Protein AF-H1KGF8-F1 (afdb_monomer_lite)

pLDDT: mean 74.94, std 18.42, range [31.16, 95.81]

Secondary structure (DSSP, 8-state):
----------------------B-PPPTTS-PPP-EEEEEESTTSTTEEEEEE--HHHHHHHHHIIIIITTTSSS--HHHHHHHHHHHHHHHHHH--EEEEEETTTTEEE-TTT-TT--EESSBP--GGGTHHHHHHHHHHH-TT--S--B---

Organism: NCBI:txid882800

Foldseek 3Di:
DDDDDDDDDDDDPDPDPPDPFDWQDADPVLDDFIWTWPDWPDAQAQWTKTKTARDLVSQLVSLQCVVDVVVVHHGDDPVSSVVSSVVVNVVRVVVDIWMKTHGLVQAWIDTVVLPVPDGDHPLFESDSPRCSVVRLSVCCVRYVPRPDHNHDDD

Structure (mmCIF, N/CA/C/O backbone):
data_AF-H1KGF8-F1
#
_entry.id   AF-H1KGF8-F1
#
loop_
_atom_site.group_PDB
_atom_site.id
_atom_site.type_symbol
_atom_site.label_atom_id
_atom_site.label_alt_id
_atom_site.label_comp_id
_atom_site.label_asym_id
_atom_site.label_entity_id
_atom_site.label_seq_id
_atom_site.pdbx_PDB_ins_code
_atom_site.Cartn_x
_atom_site.Cartn_y
_atom_site.Cartn_z
_atom_site.occupancy
_atom_site.B_iso_or_equiv
_atom_site.auth_seq_id
_atom_site.auth_comp_id
_atom_site.auth_asym_id
_atom_site.auth_atom_id
_atom_site.pdbx_PDB_model_num
ATOM 1 N N . MET A 1 1 ? 33.433 -57.223 13.298 1.00 38.28 1 MET A N 1
ATOM 2 C CA . MET A 1 1 ? 33.038 -56.459 14.503 1.00 38.28 1 MET A CA 1
ATOM 3 C C . MET A 1 1 ? 33.733 -55.104 14.494 1.00 38.28 1 MET A C 1
ATOM 5 O O . MET A 1 1 ? 34.938 -55.064 14.691 1.00 38.28 1 MET A O 1
ATOM 9 N N .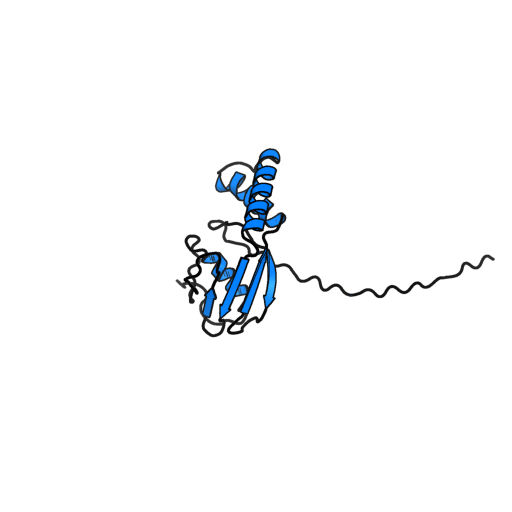 ARG A 1 2 ? 32.998 -54.015 14.241 1.00 35.81 2 ARG A N 1
ATOM 10 C CA . ARG A 1 2 ? 33.384 -52.636 14.589 1.00 35.81 2 ARG A CA 1
ATOM 11 C C . ARG A 1 2 ? 32.098 -51.873 14.914 1.00 35.81 2 ARG A C 1
ATOM 13 O O . ARG A 1 2 ? 31.256 -51.690 14.046 1.00 35.81 2 ARG A O 1
ATOM 20 N N . ILE A 1 3 ? 31.938 -51.539 16.190 1.00 43.06 3 ILE A N 1
ATOM 21 C CA . ILE A 1 3 ? 30.829 -50.767 16.754 1.00 43.06 3 ILE A CA 1
ATOM 22 C C . ILE A 1 3 ? 31.145 -49.293 16.493 1.00 43.06 3 ILE A C 1
ATOM 24 O O . ILE A 1 3 ? 32.197 -48.821 16.920 1.00 43.06 3 ILE A O 1
ATOM 28 N N . VAL A 1 4 ? 30.264 -48.568 15.802 1.00 43.62 4 VAL A N 1
ATOM 29 C CA . VAL A 1 4 ? 30.375 -47.110 15.643 1.00 43.62 4 VAL A CA 1
ATOM 30 C C . VAL A 1 4 ? 29.221 -46.457 16.397 1.00 43.62 4 VAL A C 1
ATOM 32 O O . VAL A 1 4 ? 28.055 -46.778 16.187 1.00 43.62 4 VAL A O 1
ATOM 35 N N . ARG A 1 5 ? 29.599 -45.593 17.344 1.00 42.75 5 ARG A N 1
ATOM 36 C CA . ARG A 1 5 ? 28.748 -44.868 18.292 1.00 42.75 5 ARG A CA 1
ATOM 37 C C . ARG A 1 5 ? 27.798 -43.910 17.568 1.00 42.75 5 ARG A C 1
ATOM 39 O O . ARG A 1 5 ? 28.245 -43.062 16.803 1.00 42.75 5 ARG A O 1
ATOM 46 N N . ILE A 1 6 ? 26.509 -44.011 17.882 1.00 45.78 6 ILE A N 1
ATOM 47 C CA . ILE A 1 6 ? 25.481 -43.032 17.517 1.00 45.78 6 ILE A CA 1
ATOM 48 C C . ILE A 1 6 ? 25.585 -41.869 18.507 1.00 45.78 6 ILE A C 1
ATOM 50 O O . ILE A 1 6 ? 25.383 -42.054 19.706 1.00 45.78 6 ILE A O 1
ATOM 54 N N . VAL A 1 7 ? 25.919 -40.680 18.012 1.00 49.47 7 VAL A N 1
ATOM 55 C CA . VAL A 1 7 ? 25.828 -39.427 18.767 1.00 49.47 7 VAL A CA 1
ATOM 56 C C . VAL A 1 7 ? 24.489 -38.784 18.406 1.00 49.47 7 VAL A C 1
ATOM 58 O O . VAL A 1 7 ? 24.309 -38.312 17.286 1.00 49.47 7 VAL A O 1
ATOM 61 N N . LEU A 1 8 ? 23.539 -38.798 19.344 1.00 46.34 8 LEU A N 1
ATOM 62 C CA . LEU A 1 8 ? 22.315 -38.002 19.263 1.00 46.34 8 LEU A CA 1
ATOM 63 C C . LEU A 1 8 ? 22.664 -36.533 19.539 1.00 46.34 8 LEU A C 1
ATOM 65 O O . LEU A 1 8 ? 22.933 -36.172 20.683 1.00 46.34 8 LEU A O 1
ATOM 69 N N . LEU A 1 9 ? 22.632 -35.684 18.509 1.00 46.06 9 LEU A N 1
ATOM 70 C CA . LEU A 1 9 ? 22.496 -34.238 18.692 1.00 46.06 9 LEU A CA 1
ATOM 71 C C . LEU A 1 9 ? 21.029 -33.860 18.488 1.00 46.06 9 LEU A C 1
ATOM 73 O O . LEU A 1 9 ? 20.499 -33.944 17.382 1.00 46.06 9 LEU A O 1
ATOM 77 N N . GLY A 1 10 ? 20.383 -33.458 19.581 1.00 48.94 10 GLY A N 1
ATOM 78 C CA . GLY A 1 10 ? 19.079 -32.816 19.551 1.00 48.94 10 GLY A CA 1
ATOM 79 C C . GLY A 1 10 ? 19.175 -31.443 18.892 1.00 48.94 10 GLY A C 1
ATOM 80 O O . GLY A 1 10 ? 20.015 -30.626 19.263 1.00 48.94 10 GLY A O 1
ATOM 81 N N . ALA A 1 11 ? 18.289 -31.186 17.937 1.00 50.88 11 ALA A N 1
ATOM 82 C CA . ALA A 1 11 ? 18.025 -29.854 17.424 1.00 50.88 11 ALA A CA 1
ATOM 83 C C . ALA A 1 11 ? 16.549 -29.543 17.685 1.00 50.88 11 ALA A C 1
ATOM 85 O O . ALA A 1 11 ? 15.656 -30.124 17.073 1.00 50.88 11 ALA A O 1
ATOM 86 N N . LEU A 1 12 ? 16.315 -28.647 18.645 1.00 52.09 12 LEU A N 1
ATOM 87 C CA . LEU A 1 12 ? 15.041 -27.975 18.866 1.00 52.09 12 LEU A CA 1
ATOM 88 C C . LEU A 1 12 ? 14.695 -27.182 17.600 1.00 52.09 12 LEU A C 1
ATOM 90 O O . LEU A 1 12 ? 15.191 -26.077 17.388 1.00 52.09 12 LEU A O 1
ATOM 94 N N . THR A 1 13 ? 13.864 -27.755 16.735 1.00 46.78 13 THR A N 1
ATOM 95 C CA . THR A 1 13 ? 13.263 -27.049 15.602 1.00 46.78 13 THR A CA 1
ATOM 96 C C . THR A 1 13 ? 12.219 -26.072 16.123 1.00 46.78 13 THR A C 1
ATOM 98 O O . THR A 1 13 ? 11.074 -26.440 16.382 1.00 46.78 13 THR A O 1
ATOM 101 N N . GLY A 1 14 ? 12.633 -24.815 16.293 1.00 46.62 14 GLY A N 1
ATOM 102 C CA . GLY A 1 14 ? 11.722 -23.687 16.425 1.00 46.62 14 GLY A CA 1
ATOM 103 C C . GLY A 1 14 ? 10.879 -23.564 15.158 1.00 46.62 14 GLY A C 1
ATOM 104 O O . GLY A 1 14 ? 11.410 -23.406 14.059 1.00 46.62 14 GLY A O 1
ATOM 105 N N . ILE A 1 15 ? 9.562 -23.669 15.311 1.00 50.75 15 ILE A N 1
ATOM 106 C CA . ILE A 1 15 ? 8.593 -23.435 14.242 1.00 50.75 15 ILE A CA 1
ATOM 107 C C . ILE A 1 15 ? 8.578 -21.925 13.989 1.00 50.75 15 ILE A C 1
ATOM 109 O O . ILE A 1 15 ? 7.945 -21.167 14.721 1.00 50.75 15 ILE A O 1
ATOM 113 N N . ALA A 1 16 ? 9.321 -21.474 12.980 1.00 43.25 16 ALA A N 1
ATOM 114 C CA . ALA A 1 16 ? 9.195 -20.119 12.468 1.00 43.25 16 ALA A CA 1
ATOM 115 C C . ALA A 1 16 ? 7.835 -20.007 11.766 1.00 43.25 16 ALA A C 1
ATOM 117 O O . ALA A 1 16 ? 7.616 -20.605 10.712 1.00 43.25 16 ALA A O 1
ATOM 118 N N . VAL A 1 17 ? 6.900 -19.275 12.375 1.00 43.00 17 VAL A N 1
ATOM 119 C CA . VAL A 1 17 ? 5.630 -18.909 11.744 1.00 43.00 17 VAL A CA 1
ATOM 120 C C . VAL A 1 17 ? 5.959 -17.986 10.573 1.00 43.00 17 VAL A C 1
ATOM 122 O O . VAL A 1 17 ? 6.307 -16.823 10.761 1.00 43.00 17 VAL A O 1
ATOM 125 N N . ILE A 1 18 ? 5.889 -18.521 9.356 1.00 42.44 18 ILE A N 1
ATOM 126 C CA . ILE A 1 18 ? 5.985 -17.741 8.123 1.00 42.44 18 ILE A CA 1
ATOM 127 C C . ILE A 1 18 ? 4.674 -16.959 8.010 1.00 42.44 18 ILE A C 1
ATOM 129 O O . ILE A 1 18 ? 3.665 -17.479 7.533 1.00 42.44 18 ILE A O 1
ATOM 133 N N . GLY A 1 19 ? 4.668 -15.721 8.505 1.00 38.12 19 GLY A N 1
ATOM 134 C CA . GLY A 1 19 ? 3.582 -14.783 8.242 1.00 38.12 19 GLY A CA 1
ATOM 135 C C . GLY A 1 19 ? 3.444 -14.597 6.733 1.00 38.12 19 GLY A C 1
ATOM 136 O O . GLY A 1 19 ? 4.413 -14.264 6.051 1.00 38.12 19 GLY A O 1
ATOM 137 N N . SER A 1 20 ? 2.258 -14.867 6.191 1.00 42.72 20 SER A N 1
ATOM 138 C CA . SER A 1 20 ? 1.976 -14.671 4.772 1.00 42.72 20 SER A CA 1
ATOM 139 C C . SER A 1 20 ? 1.987 -13.174 4.474 1.00 42.72 20 SER A C 1
ATOM 141 O O . SER A 1 20 ? 1.014 -12.478 4.756 1.00 42.72 20 SER A O 1
ATOM 143 N N . ALA A 1 21 ? 3.091 -12.673 3.923 1.00 49.41 21 ALA A N 1
ATOM 144 C CA . ALA A 1 21 ? 3.151 -11.316 3.404 1.00 49.41 21 ALA A CA 1
ATOM 145 C C . ALA A 1 21 ? 2.117 -11.191 2.274 1.00 49.41 21 ALA A C 1
ATOM 147 O O . ALA A 1 21 ? 2.204 -11.879 1.255 1.00 49.41 21 ALA A O 1
ATOM 148 N N . ARG A 1 22 ? 1.092 -10.359 2.480 1.00 55.91 22 ARG A N 1
ATOM 149 C CA . ARG A 1 22 ? 0.075 -10.075 1.462 1.00 55.91 22 ARG A CA 1
ATOM 150 C C . ARG A 1 22 ? 0.537 -8.865 0.657 1.00 55.91 22 ARG A C 1
ATOM 152 O O . ARG A 1 22 ? 0.662 -7.768 1.199 1.00 55.91 22 ARG A O 1
ATOM 159 N N . SER A 1 23 ? 0.812 -9.082 -0.627 1.00 50.53 23 SER A N 1
ATOM 160 C CA . SER A 1 23 ? 0.977 -7.991 -1.590 1.00 50.53 23 SER A CA 1
ATOM 161 C C . SER A 1 23 ? -0.404 -7.419 -1.924 1.00 50.53 23 SER A C 1
ATOM 163 O O . SER A 1 23 ? -1.356 -8.173 -2.135 1.00 50.53 23 SER A O 1
ATOM 165 N N . LEU A 1 24 ? -0.532 -6.093 -1.924 1.00 57.31 24 LEU A N 1
ATOM 166 C CA . LEU A 1 24 ? -1.757 -5.402 -2.330 1.00 57.31 24 LEU A CA 1
ATOM 167 C C . LEU A 1 24 ? -1.794 -5.309 -3.860 1.00 57.31 24 LEU A C 1
ATOM 169 O O . LEU A 1 24 ? -1.105 -4.479 -4.447 1.00 57.31 24 LEU A O 1
ATOM 173 N N . GLU A 1 25 ? -2.577 -6.167 -4.514 1.00 51.34 25 GLU A N 1
ATOM 174 C CA . GLU A 1 25 ? -2.752 -6.139 -5.972 1.00 51.34 25 GLU A CA 1
ATOM 175 C C . GLU A 1 25 ? -3.820 -5.106 -6.395 1.00 51.34 25 GLU A C 1
ATOM 177 O O . GLU A 1 25 ? -4.948 -5.127 -5.895 1.00 51.34 25 GLU A O 1
ATOM 182 N N . TYR A 1 26 ? -3.475 -4.219 -7.340 1.00 48.53 26 TYR A N 1
ATOM 183 C CA . TYR A 1 26 ? -4.360 -3.176 -7.901 1.00 48.53 26 TYR A CA 1
ATOM 184 C C . TYR A 1 26 ? -4.960 -3.568 -9.256 1.00 48.53 26 TYR A C 1
ATOM 186 O O . TYR A 1 26 ? -4.374 -4.376 -9.990 1.00 48.53 26 TYR A O 1
ATOM 194 N N . ALA A 1 27 ? -6.090 -2.957 -9.637 1.00 42.34 27 ALA A N 1
ATOM 195 C CA . ALA A 1 27 ? -6.669 -3.164 -10.959 1.00 42.34 27 ALA A CA 1
ATOM 196 C C . ALA A 1 27 ? -5.717 -2.670 -12.059 1.00 42.34 27 ALA A C 1
ATOM 198 O O . ALA A 1 27 ? -4.937 -1.730 -11.890 1.00 42.34 27 ALA A O 1
ATOM 199 N N . ALA A 1 28 ? -5.774 -3.315 -13.227 1.00 39.94 28 ALA A N 1
ATOM 200 C CA . ALA A 1 28 ? -4.804 -3.112 -14.303 1.00 39.94 28 ALA A CA 1
ATOM 201 C C . ALA A 1 28 ? -4.724 -1.662 -14.826 1.00 39.94 28 ALA A C 1
ATOM 203 O O . ALA A 1 28 ? -3.691 -1.285 -15.375 1.00 39.94 28 ALA A O 1
ATOM 204 N N . THR A 1 29 ? -5.781 -0.863 -14.655 1.00 42.69 29 THR A N 1
ATOM 205 C CA . THR A 1 29 ? -5.863 0.552 -15.058 1.00 42.69 29 THR A CA 1
ATOM 206 C C . THR A 1 29 ? -5.345 1.523 -13.994 1.00 42.69 29 THR A C 1
ATOM 208 O O . THR A 1 29 ? -4.961 2.635 -14.339 1.00 42.69 29 THR A O 1
ATOM 211 N N . CYS A 1 30 ? -5.264 1.097 -12.729 1.00 56.50 30 CYS A N 1
ATOM 212 C CA . CYS A 1 30 ? -4.815 1.893 -11.584 1.00 56.50 30 CYS A CA 1
ATOM 213 C C . CYS A 1 30 ? -3.457 1.437 -11.037 1.00 56.50 30 CYS A C 1
ATOM 215 O O . CYS A 1 30 ? -3.172 1.632 -9.857 1.00 56.50 30 CYS A O 1
ATOM 217 N N . ARG A 1 31 ? -2.607 0.810 -11.864 1.00 59.25 31 ARG A N 1
ATOM 218 C CA . ARG A 1 31 ? -1.301 0.285 -11.430 1.00 59.25 31 ARG A CA 1
ATOM 219 C C . ARG A 1 31 ? -0.328 1.395 -11.011 1.00 59.25 31 ARG A C 1
ATOM 221 O O . ARG A 1 31 ? 0.564 1.789 -11.758 1.00 59.25 31 ARG A O 1
ATOM 228 N N . GLY A 1 32 ? -0.492 1.865 -9.781 1.00 62.59 32 GLY A N 1
ATOM 229 C CA . GLY A 1 32 ? 0.578 2.408 -8.963 1.00 62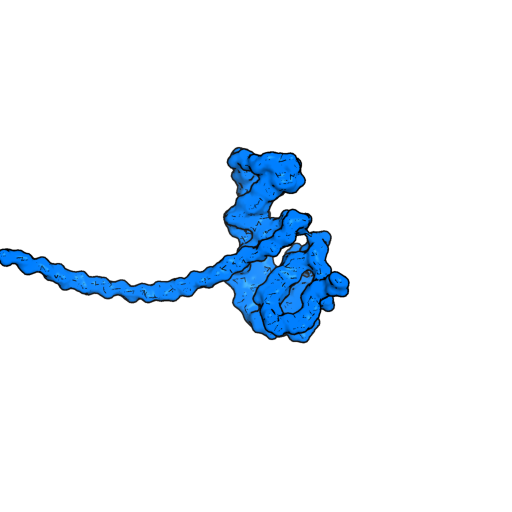.59 32 GLY A CA 1
ATOM 230 C C . GLY A 1 32 ? 1.468 1.281 -8.424 1.00 62.59 32 GLY A C 1
ATOM 231 O O . GLY A 1 32 ? 1.176 0.098 -8.630 1.00 62.59 32 GLY A O 1
ATOM 232 N N . PRO A 1 33 ? 2.576 1.623 -7.755 1.00 66.31 33 PRO A N 1
ATOM 233 C CA . PRO A 1 33 ? 3.428 0.620 -7.135 1.00 66.31 33 PRO A CA 1
ATOM 234 C C . PRO A 1 33 ? 2.687 -0.133 -6.028 1.00 66.31 33 PRO A C 1
ATOM 236 O O . PRO A 1 33 ? 2.045 0.484 -5.176 1.00 66.31 33 PRO A O 1
ATOM 239 N N . THR A 1 34 ? 2.794 -1.462 -6.038 1.00 73.88 34 THR A N 1
ATOM 240 C CA . THR A 1 34 ? 2.347 -2.324 -4.938 1.00 73.88 34 THR A CA 1
ATOM 241 C C . THR A 1 34 ? 3.232 -2.100 -3.719 1.00 73.88 34 THR A C 1
ATOM 243 O O . THR A 1 34 ? 4.409 -1.777 -3.852 1.00 73.88 34 THR A O 1
ATOM 246 N N . ALA A 1 35 ? 2.656 -2.226 -2.529 1.00 79.38 35 ALA A N 1
ATOM 247 C CA . ALA A 1 35 ? 3.406 -2.275 -1.283 1.00 79.38 35 ALA A CA 1
ATOM 248 C C . ALA A 1 35 ? 3.069 -3.588 -0.580 1.00 79.38 35 ALA A C 1
ATOM 250 O O . ALA A 1 35 ? 1.943 -4.092 -0.671 1.00 79.38 35 ALA A O 1
ATOM 251 N N . THR A 1 36 ? 4.054 -4.144 0.110 1.00 85.12 36 THR A N 1
ATOM 252 C CA . THR A 1 36 ? 3.920 -5.397 0.842 1.00 85.12 36 THR A CA 1
ATOM 253 C C . THR A 1 36 ? 3.562 -5.099 2.287 1.00 85.12 36 THR A C 1
ATOM 255 O O . THR A 1 36 ? 4.296 -4.388 2.967 1.00 85.12 36 THR A O 1
ATOM 258 N N . ILE A 1 37 ? 2.448 -5.648 2.772 1.00 88.19 37 ILE A N 1
ATOM 259 C CA . ILE A 1 37 ? 2.043 -5.472 4.168 1.00 88.19 37 ILE A CA 1
ATOM 260 C C . ILE A 1 37 ? 3.006 -6.244 5.075 1.00 88.19 37 ILE A C 1
ATOM 262 O O . ILE A 1 37 ? 3.160 -7.458 4.930 1.00 88.19 37 ILE A O 1
ATOM 266 N N . THR A 1 38 ? 3.635 -5.537 6.012 1.00 88.69 38 THR A N 1
ATOM 267 C CA . THR A 1 38 ? 4.606 -6.082 6.971 1.00 88.69 38 THR A CA 1
ATOM 268 C C . THR A 1 38 ? 4.027 -6.224 8.375 1.00 88.69 38 THR A C 1
ATOM 270 O O . THR A 1 38 ? 4.470 -7.089 9.127 1.00 88.69 38 THR A O 1
ATOM 273 N N . SER A 1 39 ? 3.015 -5.424 8.728 1.00 91.50 39 SER A N 1
ATOM 274 C CA . SER A 1 39 ? 2.308 -5.530 10.007 1.00 91.50 39 SER A CA 1
ATOM 275 C C . SER A 1 39 ? 0.828 -5.196 9.864 1.00 91.50 39 SER A C 1
ATOM 277 O O . SER A 1 39 ? 0.451 -4.313 9.089 1.00 91.50 39 SER A O 1
ATOM 279 N N . VAL A 1 40 ? 0.003 -5.896 10.643 1.00 93.50 40 VAL A N 1
ATOM 280 C CA . VAL A 1 40 ? -1.424 -5.630 10.816 1.00 93.50 40 VAL A CA 1
ATOM 281 C C . VAL A 1 40 ? -1.769 -5.752 12.296 1.00 93.50 40 VAL A C 1
ATOM 283 O O . VAL A 1 40 ? -1.433 -6.746 12.937 1.00 93.50 40 VAL A O 1
ATOM 286 N N . GLU A 1 41 ? -2.473 -4.761 12.828 1.00 94.50 41 GLU A N 1
ATOM 287 C CA . GLU A 1 41 ? -2.870 -4.682 14.232 1.00 94.50 41 GLU A CA 1
ATOM 288 C C . GLU A 1 41 ? -4.344 -4.285 14.351 1.00 94.50 41 GLU A C 1
ATOM 290 O O . GLU A 1 41 ? -4.863 -3.517 13.544 1.00 94.50 41 GLU A O 1
ATOM 295 N N . GLY A 1 42 ? -5.027 -4.786 15.384 1.00 94.62 42 GLY A N 1
ATOM 296 C CA . GLY A 1 42 ? -6.376 -4.328 15.726 1.00 94.62 42 GLY A CA 1
ATOM 297 C C . GLY A 1 42 ? -7.441 -4.592 14.656 1.00 94.62 42 GLY A C 1
ATOM 298 O O . GLY A 1 42 ? -8.333 -3.760 14.504 1.00 94.62 42 GLY A O 1
ATOM 299 N N . LEU A 1 43 ? -7.353 -5.714 13.930 1.00 95.44 43 LEU A N 1
ATOM 300 C CA . LEU A 1 43 ? -8.354 -6.148 12.942 1.00 95.44 43 LEU A CA 1
ATOM 301 C C . LEU A 1 43 ? -9.793 -6.001 13.459 1.00 95.44 43 LEU A C 1
ATOM 303 O O . LEU A 1 43 ? -10.065 -6.306 14.619 1.00 95.44 43 LEU A O 1
ATOM 307 N N . ASP A 1 44 ? -10.698 -5.535 12.596 1.00 94.88 44 ASP A N 1
ATOM 308 C CA . ASP A 1 44 ? -12.128 -5.326 12.890 1.00 94.88 44 ASP A CA 1
ATOM 309 C C . ASP A 1 44 ? -12.423 -4.380 14.074 1.00 94.88 44 ASP A C 1
ATOM 311 O O . ASP A 1 44 ? -13.545 -4.308 14.583 1.00 94.88 44 ASP A O 1
ATOM 315 N N . THR A 1 45 ? -11.438 -3.594 14.521 1.00 95.81 45 THR A N 1
ATOM 316 C CA . THR A 1 45 ? -11.631 -2.608 15.593 1.00 95.81 45 THR A CA 1
ATOM 317 C C . THR A 1 45 ? -11.841 -1.190 15.059 1.00 95.81 45 THR A C 1
ATOM 319 O O . THR A 1 45 ? -11.795 -0.908 13.863 1.00 95.81 45 THR A O 1
ATOM 322 N N . SER A 1 46 ? -12.072 -0.241 15.969 1.00 94.06 46 SER A N 1
ATOM 323 C CA . SER A 1 46 ? -12.151 1.182 15.626 1.00 94.06 46 SER A CA 1
ATOM 324 C C . SER A 1 46 ? -10.793 1.841 15.355 1.00 94.06 46 SER A C 1
ATOM 326 O O . SER A 1 46 ? -10.771 3.035 15.078 1.00 94.06 46 SER A O 1
ATOM 328 N N . ARG A 1 47 ? -9.685 1.104 15.511 1.00 93.69 47 ARG A N 1
ATOM 329 C CA . ARG A 1 47 ? -8.305 1.566 15.296 1.00 93.69 47 ARG A CA 1
ATOM 330 C C . ARG A 1 47 ? -7.460 0.445 14.681 1.00 93.69 47 ARG A C 1
ATOM 332 O O . ARG A 1 47 ? -6.387 0.121 15.188 1.00 93.69 47 ARG A O 1
ATOM 339 N N . ALA A 1 48 ? -7.993 -0.206 13.650 1.00 95.56 48 ALA A N 1
ATOM 340 C CA . ALA A 1 48 ? -7.256 -1.208 12.893 1.00 95.56 48 ALA A CA 1
ATOM 341 C C . ALA A 1 48 ? -6.124 -0.516 12.129 1.00 95.56 48 ALA A C 1
ATOM 343 O O . ALA A 1 48 ? -6.343 0.540 11.542 1.00 95.56 48 ALA A O 1
ATOM 344 N N . ARG A 1 49 ? -4.919 -1.081 12.128 1.00 94.12 49 ARG A N 1
ATOM 345 C CA . ARG A 1 49 ? -3.737 -0.451 11.535 1.00 94.12 49 ARG A CA 1
ATOM 346 C C . ARG A 1 49 ? -2.964 -1.425 10.665 1.00 94.12 49 ARG A C 1
ATOM 348 O O . ARG A 1 49 ? -2.770 -2.574 11.046 1.00 94.12 49 ARG A O 1
ATOM 355 N N . ALA A 1 50 ? -2.489 -0.947 9.519 1.00 92.19 50 ALA A N 1
ATOM 356 C CA . ALA A 1 50 ? -1.549 -1.661 8.665 1.00 92.19 50 ALA A CA 1
ATOM 357 C C . ALA A 1 50 ? -0.290 -0.825 8.450 1.00 92.19 50 ALA A C 1
ATOM 359 O O . ALA A 1 50 ? -0.338 0.406 8.359 1.00 92.19 50 ALA A O 1
ATOM 360 N N . VAL A 1 51 ? 0.832 -1.525 8.337 1.00 90.12 51 VAL A N 1
ATOM 361 C CA . VAL A 1 51 ? 2.107 -0.982 7.876 1.00 90.12 51 VAL A CA 1
ATOM 362 C C . VAL A 1 51 ? 2.526 -1.789 6.657 1.00 90.12 51 VAL A C 1
ATOM 364 O O . VAL A 1 51 ? 2.478 -3.021 6.679 1.00 90.12 51 VAL A O 1
ATOM 367 N N . ALA A 1 52 ? 2.906 -1.097 5.591 1.00 87.62 52 ALA A N 1
ATOM 368 C CA . ALA A 1 52 ? 3.380 -1.697 4.360 1.00 87.62 52 ALA A CA 1
ATOM 369 C C . ALA A 1 52 ? 4.6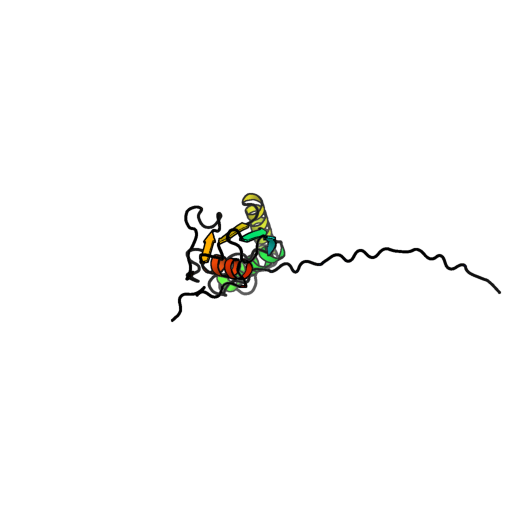96 -1.062 3.913 1.00 87.62 52 ALA A C 1
ATOM 371 O O . ALA A 1 52 ? 4.926 0.134 4.080 1.00 87.62 52 ALA A O 1
ATOM 372 N N . GLU A 1 53 ? 5.555 -1.869 3.309 1.00 87.00 53 GLU A N 1
ATOM 373 C CA . GLU A 1 53 ? 6.848 -1.448 2.788 1.00 87.00 53 GLU A CA 1
ATOM 374 C C . GLU A 1 53 ? 6.956 -1.768 1.303 1.00 87.00 53 GLU A C 1
ATOM 376 O O . GLU A 1 53 ? 6.428 -2.766 0.809 1.00 87.00 53 GLU A O 1
ATOM 381 N N . TYR A 1 54 ? 7.671 -0.914 0.583 1.00 87.00 54 TYR A N 1
ATOM 382 C CA . TYR A 1 54 ? 8.009 -1.166 -0.808 1.00 87.00 54 TYR A CA 1
ATOM 383 C C . TYR A 1 54 ? 9.208 -2.107 -0.883 1.00 87.00 54 TYR A C 1
ATOM 385 O O . TYR A 1 54 ? 10.314 -1.758 -0.467 1.00 87.00 54 TYR A O 1
ATOM 393 N N . THR A 1 55 ? 8.998 -3.294 -1.442 1.00 87.94 55 THR A N 1
ATOM 394 C CA . THR A 1 55 ? 10.041 -4.316 -1.556 1.00 87.94 55 THR A CA 1
ATOM 395 C C . THR A 1 55 ? 10.707 -4.307 -2.935 1.00 87.94 55 THR A C 1
ATOM 397 O O . THR A 1 55 ? 10.238 -3.681 -3.888 1.00 87.94 55 THR A O 1
ATOM 400 N N . LEU A 1 56 ? 11.822 -5.031 -3.080 1.00 90.50 56 LEU A N 1
ATOM 401 C CA . LEU A 1 56 ? 12.470 -5.219 -4.382 1.00 90.50 56 LEU A CA 1
ATOM 402 C C . LEU A 1 56 ? 11.522 -5.854 -5.431 1.00 90.50 56 LEU A C 1
ATOM 404 O O . LEU A 1 56 ? 11.474 -5.337 -6.549 1.00 90.50 56 LEU A O 1
ATOM 408 N N . PRO A 1 57 ? 10.748 -6.915 -5.118 1.00 87.88 57 PRO A N 1
ATOM 409 C CA . PRO A 1 57 ? 9.710 -7.423 -6.017 1.00 87.88 57 PRO A CA 1
ATOM 410 C C . PRO A 1 57 ? 8.692 -6.364 -6.460 1.00 87.88 57 PRO A C 1
ATOM 412 O O . PRO A 1 57 ? 8.387 -6.286 -7.653 1.00 87.88 57 PRO A O 1
ATOM 415 N N . ASP A 1 58 ? 8.223 -5.519 -5.537 1.00 84.31 58 ASP A N 1
ATOM 416 C CA . ASP A 1 58 ? 7.290 -4.429 -5.849 1.00 84.31 58 ASP A CA 1
ATOM 417 C C . ASP A 1 58 ? 7.905 -3.443 -6.858 1.00 84.31 58 ASP A C 1
ATOM 419 O O . ASP A 1 58 ? 7.293 -3.099 -7.874 1.00 84.31 58 ASP A O 1
ATOM 423 N N . ALA A 1 59 ? 9.163 -3.055 -6.627 1.00 88.75 59 ALA A N 1
ATOM 424 C CA . ALA A 1 59 ? 9.921 -2.164 -7.499 1.00 88.75 59 ALA A CA 1
ATOM 425 C C . ALA A 1 59 ? 10.112 -2.744 -8.910 1.00 88.75 59 ALA A C 1
ATOM 427 O O . ALA A 1 59 ? 9.919 -2.052 -9.911 1.00 88.75 59 ALA A O 1
ATOM 428 N N . ILE A 1 60 ? 10.472 -4.029 -9.001 1.00 89.25 60 ILE A N 1
ATOM 429 C CA . ILE A 1 60 ? 10.646 -4.740 -10.274 1.00 89.25 60 ILE A CA 1
ATOM 430 C C . ILE A 1 60 ? 9.319 -4.772 -11.037 1.00 89.25 60 ILE A C 1
ATOM 432 O O . ILE A 1 60 ? 9.282 -4.401 -12.212 1.00 89.25 60 ILE A O 1
ATOM 436 N N . SER A 1 61 ? 8.231 -5.164 -10.369 1.00 85.69 61 SER A N 1
ATOM 437 C CA . SER A 1 61 ? 6.892 -5.241 -10.962 1.00 85.69 61 SER A CA 1
ATOM 438 C C . SER A 1 61 ? 6.439 -3.884 -11.512 1.00 85.69 61 SER A C 1
ATOM 440 O O . SER A 1 61 ? 6.060 -3.774 -12.685 1.00 85.69 61 SER A O 1
ATOM 442 N N . TYR A 1 62 ? 6.577 -2.826 -10.706 1.00 85.31 62 TYR A N 1
ATOM 443 C CA . TYR A 1 62 ? 6.258 -1.455 -11.099 1.00 85.31 62 TYR A CA 1
ATOM 444 C C . TYR A 1 62 ? 7.080 -1.001 -12.314 1.00 85.31 62 TYR A C 1
ATOM 446 O O . TYR A 1 62 ? 6.522 -0.539 -13.311 1.00 85.31 62 TYR A O 1
ATOM 454 N N . CYS A 1 63 ? 8.399 -1.198 -12.293 1.00 88.56 63 CYS A N 1
ATOM 455 C CA . CYS A 1 63 ? 9.278 -0.785 -13.386 1.00 88.56 63 CYS A CA 1
ATOM 456 C C . CYS A 1 63 ? 9.027 -1.556 -14.689 1.00 88.56 63 CYS A C 1
ATOM 458 O O . CYS A 1 63 ? 9.072 -0.964 -15.772 1.00 88.56 63 CYS A O 1
ATOM 460 N N . HIS A 1 64 ? 8.712 -2.852 -14.613 1.00 87.62 64 HIS A N 1
ATOM 461 C CA . HIS A 1 64 ? 8.300 -3.631 -15.782 1.00 87.62 64 HIS A CA 1
ATOM 462 C C . HIS A 1 64 ? 7.002 -3.107 -16.397 1.00 87.62 64 HIS A C 1
ATOM 464 O O . HIS A 1 64 ? 6.890 -3.021 -17.624 1.00 87.62 64 HIS A O 1
ATOM 470 N N . TYR A 1 65 ? 6.033 -2.744 -15.557 1.00 83.38 65 TYR A N 1
ATOM 471 C CA . TYR A 1 65 ? 4.775 -2.173 -16.015 1.00 83.38 65 TYR A CA 1
ATOM 472 C C . TYR A 1 65 ? 4.982 -0.805 -16.679 1.00 83.38 65 TYR A C 1
ATOM 474 O O . TYR A 1 65 ? 4.590 -0.637 -17.836 1.00 83.38 65 TYR A O 1
ATOM 482 N N . GLN A 1 66 ? 5.662 0.125 -16.001 1.00 81.88 66 GLN A N 1
ATOM 483 C CA . GLN A 1 66 ? 5.855 1.500 -16.474 1.00 81.88 66 GLN A CA 1
ATOM 484 C C . GLN A 1 66 ? 6.667 1.578 -17.768 1.00 81.88 66 GLN A C 1
ATOM 486 O O . GLN A 1 66 ? 6.292 2.280 -18.704 1.00 81.88 66 GLN A O 1
ATOM 491 N N . LEU A 1 67 ? 7.771 0.832 -17.855 1.00 84.00 67 LEU A N 1
ATOM 492 C CA . LEU A 1 67 ? 8.675 0.898 -19.008 1.00 84.00 67 LEU A CA 1
ATOM 493 C C . LEU A 1 67 ? 8.266 -0.025 -20.169 1.00 84.00 67 LEU A C 1
ATOM 495 O O . LEU A 1 67 ? 8.867 0.051 -21.247 1.00 84.00 67 LEU A O 1
ATOM 499 N N . GLY A 1 68 ? 7.300 -0.917 -19.941 1.00 82.56 68 GLY A N 1
ATOM 500 C CA . GLY A 1 68 ? 6.748 -1.838 -20.932 1.00 82.56 68 GLY A CA 1
ATOM 501 C C . GLY A 1 68 ? 5.297 -1.497 -21.250 1.00 82.56 68 GLY A C 1
ATOM 502 O O . GLY A 1 68 ? 5.021 -0.683 -22.130 1.00 82.56 68 GLY A O 1
ATOM 503 N N . ARG A 1 69 ? 4.373 -2.120 -20.508 1.00 72.44 69 ARG A N 1
ATOM 504 C CA . ARG A 1 69 ? 2.928 -2.113 -20.788 1.00 72.44 69 ARG A CA 1
ATOM 505 C C . ARG A 1 69 ? 2.316 -0.709 -20.812 1.00 72.44 69 ARG A C 1
ATOM 507 O O . ARG A 1 69 ? 1.616 -0.400 -21.767 1.00 72.44 69 ARG A O 1
ATOM 514 N N . ALA A 1 70 ? 2.596 0.136 -19.819 1.00 67.88 70 ALA A N 1
ATOM 515 C CA . ALA A 1 70 ? 2.089 1.513 -19.791 1.00 67.88 70 ALA A CA 1
ATOM 516 C C . ALA A 1 70 ? 2.684 2.384 -20.912 1.00 67.88 70 ALA A C 1
ATOM 518 O O . ALA A 1 70 ? 2.011 3.268 -21.429 1.00 67.88 70 ALA A O 1
ATOM 519 N N . ALA A 1 71 ? 3.913 2.096 -21.347 1.00 70.25 71 ALA A N 1
ATOM 520 C CA . ALA A 1 71 ? 4.556 2.785 -22.464 1.00 70.25 71 ALA A CA 1
ATOM 521 C C . ALA A 1 71 ? 4.161 2.233 -23.851 1.00 70.25 71 ALA A C 1
ATOM 523 O O . ALA A 1 71 ? 4.703 2.701 -24.853 1.00 70.25 71 ALA A O 1
ATOM 524 N N . GLY A 1 72 ? 3.289 1.2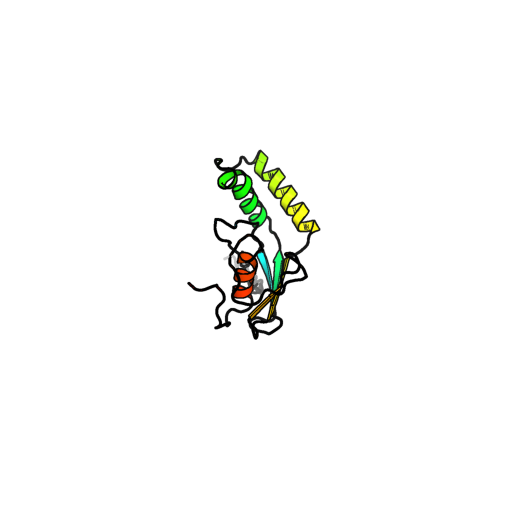17 -23.927 1.00 73.12 72 GLY A N 1
ATOM 525 C CA . GLY A 1 72 ? 2.938 0.542 -25.182 1.00 73.12 72 GLY A CA 1
ATOM 526 C C . GLY A 1 72 ? 4.113 -0.195 -25.837 1.00 73.12 72 GLY A C 1
ATOM 527 O O . GLY A 1 72 ? 4.142 -0.354 -27.055 1.00 73.12 72 GLY A O 1
ATOM 528 N N . LYS A 1 73 ? 5.118 -0.605 -25.052 1.00 75.50 73 LYS A N 1
ATOM 529 C CA . LYS A 1 73 ? 6.356 -1.234 -25.538 1.00 75.50 73 LYS A CA 1
ATOM 530 C C . LYS A 1 73 ? 6.440 -2.702 -25.106 1.00 75.50 73 LYS A C 1
ATOM 532 O O . LYS A 1 73 ? 5.929 -3.052 -24.038 1.00 75.50 73 LYS A O 1
ATOM 537 N N . PRO A 1 74 ? 7.131 -3.566 -25.878 1.00 72.94 74 PRO A N 1
ATOM 538 C CA . PRO A 1 74 ? 7.560 -4.865 -25.367 1.00 72.94 74 PRO A CA 1
ATOM 539 C C . PRO A 1 74 ? 8.393 -4.677 -24.089 1.00 72.94 74 PRO A C 1
ATOM 541 O O . PRO A 1 74 ? 8.959 -3.603 -23.857 1.00 72.94 74 PRO A O 1
ATOM 544 N N . GLY A 1 75 ? 8.420 -5.712 -23.242 1.00 69.12 75 GLY A N 1
ATOM 545 C CA . GLY A 1 75 ? 9.018 -5.655 -21.907 1.00 69.12 75 GLY A CA 1
ATOM 546 C C . GLY A 1 75 ? 10.403 -4.984 -21.894 1.00 69.12 75 GLY A C 1
ATOM 547 O O . GLY A 1 75 ? 11.199 -5.193 -22.811 1.00 69.12 75 GLY A O 1
ATOM 548 N N . PRO A 1 76 ? 10.701 -4.141 -20.890 1.00 82.44 76 PRO A N 1
ATOM 549 C CA . PRO A 1 76 ? 11.929 -3.356 -20.873 1.00 82.44 76 PRO A CA 1
ATOM 550 C C . PRO A 1 76 ? 13.187 -4.230 -20.797 1.00 82.44 76 PRO A C 1
ATOM 552 O O . PRO A 1 76 ? 13.200 -5.260 -20.128 1.00 82.44 76 PRO A O 1
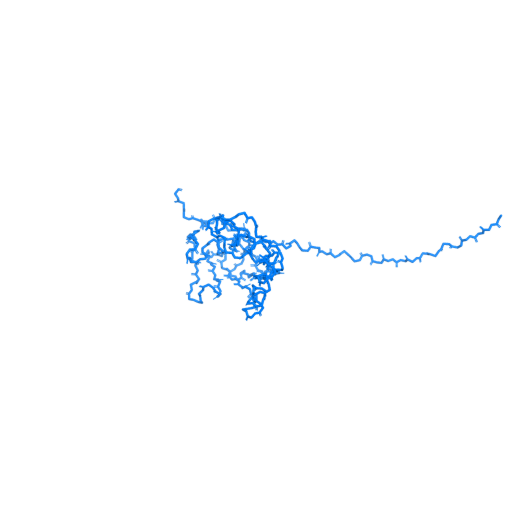ATOM 555 N N . SER A 1 77 ? 14.274 -3.788 -21.440 1.00 85.00 77 SER A N 1
ATOM 556 C CA . SER A 1 77 ? 15.589 -4.410 -21.265 1.00 85.00 77 SER A CA 1
ATOM 557 C C . SER A 1 77 ? 16.085 -4.246 -19.827 1.00 85.00 77 SER A C 1
ATOM 559 O O . SER A 1 77 ? 15.772 -3.261 -19.149 1.00 85.00 77 SER A O 1
ATOM 561 N N . ARG A 1 78 ? 16.948 -5.169 -19.388 1.00 84.19 78 ARG A N 1
ATOM 562 C CA . ARG A 1 78 ? 17.583 -5.125 -18.063 1.00 84.19 78 ARG A CA 1
ATOM 563 C C . ARG A 1 78 ? 18.280 -3.788 -17.781 1.00 84.19 78 ARG A C 1
ATOM 565 O O . ARG A 1 78 ? 18.087 -3.216 -16.714 1.00 84.19 78 ARG A O 1
ATOM 572 N N . SER A 1 79 ? 18.981 -3.244 -18.777 1.00 86.94 79 SER A N 1
ATOM 573 C CA . SER A 1 79 ? 19.669 -1.946 -18.697 1.00 86.94 79 SER A CA 1
ATOM 574 C C . SER A 1 79 ? 18.750 -0.754 -18.399 1.00 86.94 79 SER A C 1
ATOM 576 O O . SER A 1 79 ? 19.226 0.261 -17.901 1.00 86.94 79 SER A O 1
ATOM 578 N N . ARG A 1 80 ? 17.441 -0.859 -18.674 1.00 86.44 80 ARG A N 1
ATOM 579 C CA . ARG A 1 80 ? 16.447 0.171 -18.323 1.00 86.44 80 ARG A CA 1
ATOM 580 C C . ARG A 1 80 ? 15.719 -0.116 -17.011 1.00 86.44 80 ARG A C 1
ATOM 582 O O . ARG A 1 80 ? 15.283 0.822 -16.353 1.00 86.44 80 ARG A O 1
ATOM 589 N N . ILE A 1 81 ? 15.580 -1.388 -16.634 1.00 91.31 81 ILE A N 1
ATOM 590 C CA . ILE A 1 81 ? 14.925 -1.789 -15.380 1.00 91.31 81 ILE A CA 1
ATOM 591 C C . ILE A 1 81 ? 15.791 -1.413 -14.178 1.00 91.31 81 ILE A C 1
ATOM 593 O O . ILE A 1 81 ? 15.276 -0.850 -13.220 1.00 91.31 81 ILE A O 1
ATOM 597 N N . GLU A 1 82 ? 17.096 -1.694 -14.224 1.00 93.56 82 GLU A N 1
ATOM 598 C CA . GLU A 1 82 ? 17.985 -1.502 -13.070 1.00 93.56 82 GLU A CA 1
ATOM 599 C C . GLU A 1 82 ? 18.017 -0.051 -12.550 1.00 93.56 82 GLU A C 1
ATOM 601 O O . GLU A 1 82 ? 17.888 0.137 -11.338 1.00 93.56 82 GLU A O 1
ATOM 606 N N . PRO A 1 83 ? 18.135 0.995 -13.398 1.00 94.25 83 PRO A N 1
ATOM 607 C CA . PRO A 1 83 ? 18.021 2.377 -12.934 1.00 94.25 83 PRO A CA 1
ATOM 608 C C . PRO A 1 83 ? 16.654 2.680 -12.312 1.00 94.25 83 PRO A C 1
ATOM 610 O O . PRO A 1 83 ? 16.608 3.231 -11.218 1.00 94.25 83 PRO A O 1
ATOM 613 N N . CYS A 1 84 ? 15.562 2.242 -12.948 1.00 92.88 84 CYS A N 1
ATOM 614 C CA . CYS A 1 84 ? 14.207 2.458 -12.441 1.00 92.88 84 CYS A CA 1
ATOM 615 C C . CYS A 1 84 ? 14.002 1.832 -11.055 1.00 92.88 84 CYS A C 1
ATOM 617 O O . CYS A 1 84 ? 13.517 2.500 -10.147 1.00 92.88 84 CYS A O 1
ATOM 619 N N . VAL A 1 85 ? 14.416 0.575 -10.868 1.00 94.00 85 VAL A N 1
ATOM 620 C CA . VAL A 1 85 ? 14.289 -0.140 -9.587 1.00 94.00 85 VAL A CA 1
ATOM 621 C C . VAL A 1 85 ? 15.095 0.557 -8.494 1.00 94.00 85 VAL A C 1
ATOM 623 O O . VAL A 1 85 ? 14.610 0.737 -7.379 1.00 94.00 85 VAL A O 1
ATOM 626 N N . ARG A 1 86 ? 16.320 0.987 -8.815 1.00 95.25 86 ARG A N 1
ATOM 627 C CA . ARG A 1 86 ? 17.194 1.707 -7.881 1.00 95.25 86 ARG A CA 1
ATOM 628 C C . ARG A 1 86 ? 16.585 3.038 -7.450 1.00 95.25 86 ARG A C 1
ATOM 630 O O . ARG A 1 86 ? 16.590 3.350 -6.263 1.00 95.25 86 ARG A O 1
ATOM 637 N N . ASP A 1 87 ? 16.087 3.817 -8.407 1.00 93.31 87 ASP A N 1
ATOM 638 C CA . ASP A 1 87 ? 15.472 5.115 -8.138 1.00 93.31 87 ASP A CA 1
ATOM 639 C C . ASP A 1 87 ? 14.194 4.945 -7.315 1.00 93.31 87 ASP A C 1
ATOM 641 O O . ASP A 1 87 ? 14.019 5.627 -6.309 1.00 93.31 87 ASP A O 1
ATOM 645 N N . PHE A 1 88 ? 13.372 3.955 -7.667 1.00 90.44 88 PHE A N 1
ATOM 646 C CA . PHE A 1 88 ? 12.167 3.605 -6.931 1.00 90.44 88 PHE A CA 1
ATOM 647 C C . PHE A 1 88 ? 12.460 3.247 -5.467 1.00 90.44 88 PHE A C 1
ATOM 649 O O . PHE A 1 88 ? 11.861 3.827 -4.566 1.00 90.44 88 PHE A O 1
ATOM 656 N N . LEU A 1 89 ? 13.403 2.332 -5.210 1.00 91.88 89 LEU A N 1
ATOM 657 C CA . LEU A 1 89 ? 13.745 1.920 -3.844 1.00 91.88 89 LEU A CA 1
ATOM 658 C C . LEU A 1 89 ? 14.394 3.052 -3.042 1.00 91.88 89 LEU A C 1
ATOM 660 O O . LEU A 1 89 ? 14.150 3.172 -1.843 1.00 91.88 89 LEU A O 1
ATOM 664 N N . ARG A 1 90 ? 15.189 3.912 -3.690 1.00 93.19 90 ARG A N 1
ATOM 665 C CA . ARG A 1 90 ? 15.751 5.107 -3.047 1.00 93.19 90 ARG A CA 1
ATOM 666 C C . ARG A 1 90 ? 14.646 6.068 -2.614 1.00 93.19 90 ARG A C 1
ATOM 668 O O . ARG A 1 90 ? 14.695 6.584 -1.500 1.00 93.19 90 ARG A O 1
ATOM 675 N N . ASP A 1 91 ? 13.671 6.317 -3.479 1.00 87.50 91 ASP A N 1
ATOM 676 C CA . ASP A 1 91 ? 12.568 7.228 -3.178 1.00 87.50 91 ASP A CA 1
ATOM 677 C C . ASP A 1 91 ? 11.617 6.631 -2.135 1.00 87.50 91 ASP A C 1
ATOM 679 O O . ASP A 1 91 ? 11.189 7.342 -1.227 1.00 87.50 91 ASP A O 1
ATOM 683 N N . ALA A 1 92 ? 11.357 5.324 -2.198 1.00 85.25 92 ALA A N 1
ATOM 684 C CA . ALA A 1 92 ? 10.629 4.599 -1.163 1.00 85.25 92 ALA A CA 1
ATOM 685 C C . ALA A 1 92 ? 11.334 4.689 0.199 1.00 85.25 92 ALA A C 1
ATOM 687 O O . ALA A 1 92 ? 10.709 5.054 1.189 1.00 85.25 92 ALA A O 1
ATOM 688 N N . GLY A 1 93 ? 12.650 4.458 0.244 1.00 86.19 93 GLY A N 1
ATOM 689 C CA . GLY A 1 93 ? 13.438 4.571 1.474 1.00 86.19 93 GLY A CA 1
ATOM 690 C C . GLY A 1 93 ? 13.435 5.979 2.080 1.00 86.19 93 GLY A C 1
ATOM 691 O O . GLY A 1 93 ? 13.517 6.122 3.295 1.00 86.19 93 GLY A O 1
ATOM 692 N N . ARG A 1 94 ? 13.294 7.026 1.255 1.00 87.12 94 ARG A N 1
ATOM 693 C CA . ARG A 1 94 ? 13.140 8.417 1.722 1.00 87.12 94 ARG A CA 1
ATOM 694 C C . ARG A 1 94 ? 11.749 8.710 2.278 1.00 87.12 94 ARG A C 1
ATOM 696 O O . ARG A 1 94 ? 11.637 9.504 3.205 1.00 87.12 94 ARG A O 1
ATOM 703 N N . LYS A 1 95 ? 10.707 8.124 1.685 1.00 82.56 95 LYS A N 1
ATOM 704 C CA . LYS A 1 95 ? 9.310 8.310 2.111 1.00 82.56 95 LYS A CA 1
ATOM 705 C C . LYS A 1 95 ? 8.965 7.490 3.354 1.00 82.56 95 LYS A C 1
ATOM 707 O O . LYS A 1 95 ? 8.102 7.901 4.116 1.00 82.56 95 LYS A O 1
ATOM 712 N N . GLY A 1 96 ? 9.675 6.386 3.580 1.00 84.25 96 GLY A N 1
ATOM 713 C CA . GLY A 1 96 ? 9.399 5.476 4.684 1.00 84.25 96 GLY A CA 1
ATOM 714 C C . GLY A 1 96 ? 8.233 4.525 4.382 1.00 84.25 96 GLY A C 1
ATOM 715 O O . GLY A 1 96 ? 7.771 4.448 3.239 1.00 84.25 96 GLY A O 1
ATOM 716 N N . PRO A 1 97 ? 7.795 3.748 5.387 1.00 84.81 97 PRO A N 1
ATOM 717 C CA . PRO A 1 97 ? 6.709 2.793 5.229 1.00 84.81 97 PRO A CA 1
ATOM 718 C C . PRO A 1 97 ? 5.367 3.500 5.025 1.00 84.81 97 PRO A C 1
ATOM 720 O O . PRO A 1 97 ? 5.089 4.524 5.647 1.00 84.81 97 PRO A O 1
ATOM 723 N N . VAL A 1 98 ? 4.509 2.885 4.214 1.00 83.12 98 VAL A N 1
ATOM 724 C CA . VAL A 1 98 ? 3.121 3.306 4.048 1.00 83.12 98 VAL A CA 1
ATOM 725 C C . VAL A 1 98 ? 2.323 2.840 5.253 1.00 83.12 98 VAL A C 1
ATOM 727 O O . VAL A 1 98 ? 2.381 1.671 5.637 1.00 83.12 98 VAL A O 1
ATOM 730 N N . THR A 1 99 ? 1.554 3.743 5.851 1.00 87.00 99 THR A N 1
ATOM 731 C CA . THR A 1 99 ? 0.679 3.404 6.980 1.00 87.00 99 THR A CA 1
ATOM 732 C C . THR A 1 99 ? -0.781 3.621 6.624 1.00 87.00 99 THR A C 1
ATOM 734 O O . THR A 1 99 ? -1.121 4.507 5.845 1.00 87.00 99 THR A O 1
ATOM 737 N N . ALA A 1 100 ? -1.654 2.796 7.191 1.00 89.12 100 ALA A N 1
ATOM 738 C CA . ALA A 1 100 ? -3.094 2.955 7.065 1.00 89.12 100 ALA A CA 1
ATOM 739 C C . ALA A 1 100 ? -3.765 2.695 8.409 1.00 89.12 100 ALA A C 1
ATOM 741 O O . ALA A 1 100 ? -3.370 1.774 9.127 1.00 89.12 100 ALA A O 1
ATOM 742 N N . GLU A 1 101 ? -4.781 3.487 8.733 1.00 92.56 101 GLU A N 1
ATOM 743 C CA . GLU A 1 101 ? -5.616 3.300 9.917 1.00 92.56 101 GLU A CA 1
ATOM 744 C C . GLU A 1 101 ? -7.087 3.282 9.512 1.00 92.56 101 GLU A C 1
ATOM 746 O O . GLU A 1 101 ? -7.555 4.173 8.803 1.00 92.56 101 GLU A O 1
ATOM 751 N N . ALA A 1 102 ? -7.822 2.274 9.966 1.00 92.75 102 ALA A N 1
ATOM 752 C CA . ALA A 1 102 ? -9.239 2.114 9.712 1.00 92.75 102 ALA A CA 1
ATOM 753 C C . ALA A 1 102 ? -10.043 2.077 11.013 1.00 92.75 102 ALA A C 1
ATOM 755 O O . ALA A 1 102 ? -9.636 1.510 12.029 1.00 92.75 102 ALA A O 1
ATOM 756 N N . ASN A 1 103 ? -11.243 2.645 10.945 1.00 94.00 103 ASN A N 1
ATOM 757 C CA . ASN A 1 103 ? -12.279 2.460 11.942 1.00 94.00 103 ASN A CA 1
ATOM 758 C C . ASN A 1 103 ? -13.370 1.577 11.337 1.00 94.00 103 ASN A C 1
ATOM 760 O O . ASN A 1 103 ? -14.280 2.057 10.657 1.00 94.00 103 ASN A O 1
ATOM 764 N N . CYS A 1 104 ? -13.273 0.275 11.600 1.00 93.38 104 CYS A N 1
ATOM 765 C CA . CYS A 1 104 ? -14.178 -0.725 11.042 1.00 93.38 104 CYS A CA 1
ATOM 766 C C . CYS A 1 104 ? -15.611 -0.569 11.569 1.00 93.38 104 CYS A C 1
ATOM 768 O O . CYS A 1 104 ? -16.560 -0.927 10.886 1.00 93.38 104 CYS A O 1
ATOM 770 N N . LYS A 1 105 ? -15.801 0.031 12.754 1.00 92.00 105 LYS A N 1
ATOM 771 C CA . LYS A 1 105 ? -17.141 0.225 13.336 1.00 92.00 105 LYS A CA 1
ATOM 772 C C . LYS A 1 105 ? -17.982 1.238 12.569 1.00 92.00 105 LYS A C 1
ATOM 774 O O . LYS A 1 105 ? -19.199 1.111 12.527 1.00 92.00 105 LYS A O 1
ATOM 779 N N . VAL A 1 106 ? -17.339 2.264 12.017 1.00 90.88 106 VAL A N 1
ATOM 780 C CA . VAL A 1 106 ? -18.024 3.359 11.308 1.00 90.88 106 VAL A CA 1
ATOM 781 C C . VAL A 1 106 ? -17.761 3.342 9.806 1.00 90.88 106 VAL A C 1
ATOM 783 O O . VAL A 1 106 ? -18.320 4.171 9.095 1.00 90.88 106 VAL A O 1
ATOM 786 N N . GLY A 1 107 ? -16.928 2.416 9.323 1.00 91.38 107 GLY A N 1
ATOM 787 C CA . GLY A 1 107 ? -16.632 2.284 7.905 1.00 91.38 107 GLY A CA 1
ATOM 788 C C . GLY A 1 107 ? -15.796 3.444 7.373 1.00 91.38 107 GLY A C 1
ATOM 789 O O . GLY A 1 107 ? -16.258 4.211 6.529 1.00 91.38 107 GLY A O 1
ATOM 790 N N . SER A 1 108 ? -14.576 3.614 7.883 1.00 91.06 108 SER A N 1
ATOM 791 C CA . SER A 1 108 ? -13.661 4.640 7.373 1.00 91.06 108 SER A CA 1
ATOM 792 C C . SER A 1 108 ? -12.202 4.206 7.400 1.00 91.06 108 SER A C 1
ATOM 794 O O . SER A 1 108 ? -11.811 3.452 8.289 1.00 91.06 108 SER A O 1
ATOM 796 N N . ILE A 1 109 ? -11.387 4.743 6.491 1.00 89.50 109 ILE A N 1
ATOM 797 C CA . ILE A 1 109 ? -9.937 4.518 6.425 1.00 89.50 109 ILE A CA 1
ATOM 798 C C . ILE A 1 109 ? -9.177 5.804 6.106 1.00 89.50 109 ILE A C 1
ATOM 800 O O . ILE A 1 109 ? -9.600 6.603 5.276 1.00 89.50 109 ILE A O 1
ATOM 804 N N . GLY A 1 110 ? -8.040 6.004 6.763 1.00 87.62 110 GLY A N 1
ATOM 805 C CA . GLY A 1 110 ? -7.073 7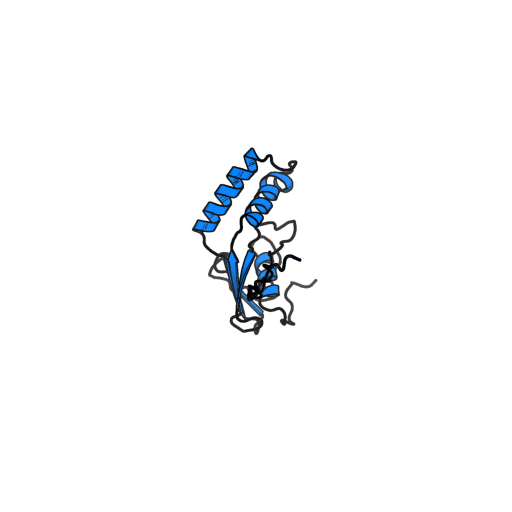.051 6.463 1.00 87.62 110 GLY A CA 1
ATOM 806 C C . GLY A 1 110 ? -5.737 6.453 6.029 1.00 87.62 110 GLY A C 1
ATOM 807 O O . GLY A 1 110 ? -5.254 5.493 6.628 1.00 87.62 110 GLY A O 1
ATOM 808 N N . ILE A 1 111 ? -5.133 7.049 5.001 1.00 81.75 111 ILE A N 1
ATOM 809 C CA . ILE A 1 111 ? -3.780 6.736 4.526 1.00 81.75 111 ILE A CA 1
ATOM 810 C C . ILE A 1 111 ? -3.007 8.063 4.525 1.00 81.75 111 ILE A C 1
ATOM 812 O O . ILE A 1 111 ? -3.227 8.884 3.627 1.00 81.75 111 ILE A O 1
ATOM 816 N N . PRO A 1 112 ? -2.148 8.324 5.530 1.00 71.69 112 PRO A N 1
ATOM 817 C CA . PRO A 1 112 ? -1.492 9.620 5.706 1.00 71.69 112 PRO A CA 1
ATOM 818 C C . PRO A 1 112 ? -0.726 10.102 4.468 1.00 71.69 112 PRO A C 1
ATOM 820 O O . PRO A 1 112 ? -0.731 11.298 4.172 1.00 71.69 112 PRO A O 1
ATOM 823 N N . ASP A 1 113 ? -0.145 9.171 3.706 1.00 65.75 113 ASP A N 1
ATOM 824 C CA . ASP A 1 113 ? 0.692 9.463 2.536 1.00 65.75 113 ASP A CA 1
ATOM 825 C C . ASP A 1 113 ? -0.092 9.904 1.290 1.00 65.75 113 ASP A C 1
ATOM 827 O O . ASP A 1 113 ? 0.497 10.461 0.363 1.00 65.75 113 ASP A O 1
ATOM 831 N N . LEU A 1 114 ? -1.409 9.669 1.244 1.00 64.19 114 LEU A N 1
ATOM 832 C CA . LEU A 1 114 ? -2.249 10.024 0.092 1.00 64.19 114 LEU A CA 1
ATOM 833 C C . LEU A 1 114 ? -2.884 11.411 0.220 1.00 64.19 114 LEU A C 1
ATOM 835 O O . LEU A 1 114 ? -3.117 12.058 -0.799 1.00 64.19 114 LEU A O 1
ATOM 839 N N . LYS A 1 115 ? -3.132 11.866 1.456 1.00 55.03 115 LYS A N 1
ATOM 840 C CA . LYS A 1 115 ? -3.395 13.252 1.892 1.00 55.03 115 LYS A CA 1
ATOM 841 C C . LYS A 1 115 ? -3.820 13.201 3.372 1.00 55.03 115 LYS A C 1
ATOM 843 O O . LYS A 1 115 ? -4.837 12.576 3.670 1.00 55.03 115 LYS A O 1
ATOM 848 N N . PRO A 1 116 ? -3.151 13.914 4.295 1.00 44.41 116 PRO A N 1
ATOM 849 C CA . PRO A 1 116 ? -3.444 13.857 5.734 1.00 44.41 116 PRO A CA 1
ATOM 850 C C . PRO A 1 116 ? -4.842 14.369 6.148 1.00 44.41 116 PRO A C 1
ATOM 852 O O . PRO A 1 116 ? -5.214 14.232 7.308 1.00 44.41 116 PRO A O 1
ATOM 855 N N . ALA A 1 117 ? -5.626 14.948 5.229 1.00 43.91 117 ALA A N 1
ATOM 856 C CA . ALA A 1 117 ? -6.933 15.545 5.519 1.00 43.91 117 ALA A CA 1
ATOM 857 C C . ALA A 1 117 ? -8.137 14.590 5.391 1.00 43.91 117 ALA A C 1
ATOM 859 O O . ALA A 1 117 ? -9.208 14.914 5.898 1.00 43.91 117 ALA A O 1
ATOM 860 N N . ASN A 1 118 ? -8.004 13.429 4.743 1.00 58.62 118 ASN A N 1
ATOM 861 C CA . ASN A 1 118 ? -9.179 12.665 4.313 1.00 58.62 118 ASN A CA 1
ATOM 862 C C . ASN A 1 118 ? -9.163 11.241 4.878 1.00 58.62 118 ASN A C 1
ATOM 864 O O . ASN A 1 118 ? -8.738 10.302 4.207 1.00 58.62 118 ASN A O 1
ATOM 868 N N . MET A 1 119 ? -9.687 11.064 6.099 1.00 70.69 119 MET A N 1
ATOM 869 C CA . MET A 1 119 ? -10.353 9.796 6.415 1.00 70.69 119 MET A CA 1
ATOM 870 C C . MET A 1 119 ? -11.468 9.615 5.386 1.00 70.69 119 MET A C 1
ATOM 872 O O . MET A 1 119 ? -12.452 10.356 5.387 1.00 70.69 119 MET A O 1
ATOM 876 N N . GLN A 1 120 ? -11.295 8.653 4.494 1.00 80.50 120 GLN A N 1
ATOM 877 C CA . GLN A 1 120 ? -12.292 8.295 3.505 1.00 80.50 120 GLN A CA 1
ATOM 878 C C . GLN A 1 120 ? -13.369 7.471 4.207 1.00 80.50 120 GLN A C 1
ATOM 880 O O . GLN A 1 120 ? -13.060 6.524 4.935 1.00 80.50 120 GLN A O 1
ATOM 885 N N . LYS A 1 121 ? -14.630 7.860 4.032 1.00 86.38 121 LYS A N 1
ATOM 886 C CA . LYS A 1 121 ? -15.783 7.109 4.535 1.00 86.38 121 LYS A CA 1
ATOM 887 C C . LYS A 1 121 ? -16.326 6.225 3.427 1.00 86.38 121 LYS A C 1
ATOM 889 O O . LYS A 1 121 ? -16.255 6.591 2.258 1.00 86.38 121 LYS A O 1
ATOM 894 N N . LEU A 1 122 ? -16.882 5.087 3.813 1.00 83.56 122 LEU A N 1
ATOM 895 C CA . LEU A 1 122 ? -17.565 4.207 2.881 1.00 83.56 122 LEU A CA 1
ATOM 896 C C . LEU A 1 122 ? -18.866 4.850 2.341 1.00 83.56 122 LEU A C 1
ATOM 898 O O . LEU A 1 122 ? -19.497 5.631 3.063 1.00 83.56 122 LEU A O 1
ATOM 902 N N . PRO A 1 123 ? -19.299 4.501 1.113 1.00 82.31 123 PRO A N 1
ATOM 903 C CA . PRO A 1 123 ? -18.610 3.611 0.179 1.00 82.31 123 PRO A CA 1
ATOM 904 C C . PRO A 1 123 ? -17.371 4.289 -0.415 1.00 82.31 123 PRO A C 1
ATOM 906 O O . PRO A 1 123 ? -17.403 5.466 -0.768 1.00 82.31 123 PRO A O 1
ATOM 909 N N . LEU A 1 124 ? -16.274 3.540 -0.521 1.00 76.06 124 LEU A N 1
ATOM 910 C CA . LEU A 1 124 ? -15.051 4.053 -1.121 1.00 76.06 124 LEU A CA 1
ATOM 911 C C . LEU A 1 124 ? -15.206 4.040 -2.640 1.00 76.06 124 LEU A C 1
ATOM 913 O O . LEU A 1 124 ? -15.643 3.044 -3.230 1.00 76.06 124 LEU A O 1
ATOM 917 N N . ASP A 1 125 ? -14.830 5.151 -3.265 1.00 71.31 125 ASP A N 1
ATOM 918 C CA . ASP A 1 125 ? -14.612 5.187 -4.704 1.00 71.31 125 ASP A CA 1
ATOM 919 C C . ASP A 1 125 ? -13.401 4.301 -5.030 1.00 71.31 125 ASP A C 1
ATOM 921 O O . ASP A 1 125 ? -12.382 4.345 -4.343 1.00 71.31 125 ASP A O 1
ATOM 925 N N . ASN A 1 126 ? -13.506 3.467 -6.061 1.00 69.19 126 ASN A N 1
ATOM 926 C CA . ASN A 1 126 ? -12.400 2.651 -6.554 1.00 69.19 126 ASN A CA 1
ATOM 927 C C . ASN A 1 126 ? -11.634 3.350 -7.690 1.00 69.19 126 ASN A C 1
ATOM 929 O O . ASN A 1 126 ? -10.905 2.700 -8.434 1.00 69.19 126 ASN A O 1
ATOM 933 N N . SER A 1 127 ? -11.782 4.665 -7.851 1.00 68.00 127 SER A N 1
ATOM 934 C CA . SER A 1 127 ? -11.012 5.419 -8.833 1.00 68.00 127 SER A CA 1
ATOM 935 C C . SER A 1 127 ? -9.529 5.546 -8.451 1.00 68.00 127 SER A C 1
ATOM 937 O O . SER A 1 127 ? -9.135 5.639 -7.282 1.00 68.00 127 SER A O 1
ATOM 939 N N . CYS A 1 128 ? -8.662 5.579 -9.470 1.00 63.38 128 CYS A N 1
ATOM 940 C CA . CYS A 1 128 ? -7.219 5.736 -9.269 1.00 63.38 128 CYS A CA 1
ATOM 941 C C . CYS A 1 128 ? -6.826 7.164 -8.849 1.00 63.38 128 CYS A C 1
ATOM 943 O O . CYS A 1 128 ? -5.738 7.363 -8.314 1.00 63.38 128 CYS A O 1
ATOM 945 N N . ALA A 1 129 ? -7.668 8.160 -9.149 1.00 58.84 129 ALA A N 1
ATOM 946 C CA . ALA A 1 129 ? -7.322 9.580 -9.064 1.00 58.84 129 ALA A CA 1
ATOM 947 C C . ALA A 1 129 ? -7.053 10.052 -7.624 1.00 58.84 129 ALA A C 1
ATOM 949 O O . ALA A 1 129 ? -6.293 10.998 -7.425 1.00 58.84 129 ALA A O 1
ATOM 950 N N . GLU A 1 130 ? -7.623 9.363 -6.631 1.00 59.06 130 GLU A N 1
ATOM 951 C CA . GLU A 1 130 ? -7.508 9.721 -5.210 1.00 59.06 130 GLU A CA 1
ATOM 952 C C . GLU A 1 130 ? -6.941 8.585 -4.338 1.00 59.06 130 GLU A C 1
ATOM 954 O O . GLU A 1 130 ? -6.998 8.642 -3.110 1.00 59.06 130 GLU A O 1
ATOM 959 N N . GLY A 1 131 ? -6.378 7.540 -4.959 1.00 66.31 131 GLY A N 1
ATOM 960 C CA . GLY A 1 131 ? -5.900 6.352 -4.242 1.00 66.31 131 GLY A CA 1
ATOM 961 C C . GLY A 1 131 ? -7.030 5.486 -3.670 1.00 66.31 131 GLY A C 1
ATOM 962 O O . GLY A 1 131 ? -6.812 4.723 -2.729 1.00 66.31 131 GLY A O 1
ATOM 963 N N . GLY A 1 132 ? -8.227 5.579 -4.252 1.00 71.25 132 GLY A N 1
ATOM 964 C CA . GLY A 1 132 ? -9.422 4.859 -3.823 1.00 71.25 132 GLY A CA 1
ATOM 965 C C . GLY A 1 132 ? -9.258 3.337 -3.832 1.00 71.25 132 GLY A C 1
ATOM 966 O O . GLY A 1 132 ? -9.593 2.669 -2.858 1.00 71.25 132 GLY A O 1
ATOM 967 N N . GLU A 1 133 ? -8.615 2.765 -4.859 1.00 74.31 133 GLU A N 1
ATOM 968 C CA . GLU A 1 133 ? -8.317 1.320 -4.871 1.00 74.31 133 GLU A CA 1
ATOM 969 C C . GLU A 1 133 ? -7.384 0.881 -3.735 1.00 74.31 133 GLU A C 1
ATOM 971 O O . GLU A 1 133 ? -7.558 -0.203 -3.173 1.00 74.31 133 GLU A O 1
ATOM 976 N N . GLN A 1 134 ? -6.404 1.722 -3.382 1.00 76.31 134 GLN A N 1
ATOM 977 C CA . GLN A 1 134 ? -5.485 1.465 -2.270 1.00 76.31 134 GLN A CA 1
ATOM 978 C C . GLN A 1 134 ? -6.244 1.456 -0.947 1.00 76.31 134 GLN A C 1
ATOM 980 O O . GLN A 1 134 ? -6.091 0.523 -0.158 1.00 76.31 134 GLN A O 1
ATOM 985 N N . ALA A 1 135 ? -7.115 2.447 -0.749 1.00 81.56 135 ALA A N 1
ATOM 986 C CA . ALA A 1 135 ? -7.995 2.537 0.406 1.00 81.56 135 ALA A CA 1
ATOM 987 C C . ALA A 1 135 ? -8.939 1.330 0.511 1.00 81.56 135 ALA A C 1
ATOM 989 O O . ALA A 1 135 ? -9.026 0.734 1.581 1.00 81.56 135 ALA A O 1
ATOM 990 N N . VAL A 1 136 ? -9.578 0.911 -0.589 1.00 82.69 136 VAL A N 1
ATOM 991 C CA . VAL A 1 136 ? -10.456 -0.274 -0.620 1.00 82.69 136 VAL A CA 1
ATOM 992 C C . VAL A 1 136 ? -9.692 -1.525 -0.206 1.00 82.69 136 VAL A C 1
ATOM 994 O O . VAL A 1 136 ? -10.133 -2.251 0.681 1.00 82.69 136 VAL A O 1
ATOM 997 N N . LYS A 1 137 ? -8.529 -1.778 -0.814 1.00 82.19 137 LYS A N 1
ATOM 998 C CA . LYS A 1 137 ? -7.752 -2.994 -0.547 1.00 82.19 137 LYS A CA 1
ATOM 999 C C . LYS A 1 137 ? -7.208 -3.040 0.876 1.00 82.19 137 LYS A C 1
ATOM 1001 O O . LYS A 1 137 ? -7.256 -4.088 1.514 1.00 82.19 137 LYS A O 1
ATOM 1006 N N . LEU A 1 138 ? -6.725 -1.912 1.393 1.00 85.56 138 LEU A N 1
ATOM 1007 C CA . LEU A 1 138 ? -6.285 -1.817 2.783 1.00 85.56 138 LEU A CA 1
ATOM 1008 C C . LEU A 1 138 ? -7.460 -1.957 3.757 1.00 85.56 138 LEU A C 1
ATOM 1010 O O . LEU A 1 138 ? -7.314 -2.632 4.771 1.00 85.56 138 LEU A O 1
ATOM 1014 N N . PHE A 1 139 ? -8.630 -1.398 3.440 1.00 89.38 139 PHE A N 1
ATOM 1015 C CA . PHE A 1 139 ? -9.827 -1.565 4.262 1.00 89.38 139 PHE A CA 1
ATOM 1016 C C . PHE A 1 139 ? -10.295 -3.027 4.297 1.00 89.38 139 PHE A C 1
ATOM 1018 O O . PHE A 1 139 ? -10.547 -3.543 5.379 1.00 89.38 139 PHE A O 1
ATOM 1025 N N . GLU A 1 140 ? -10.324 -3.725 3.154 1.00 88.94 140 GLU A N 1
ATOM 1026 C CA . GLU A 1 140 ? -10.637 -5.166 3.073 1.00 88.94 140 GLU A CA 1
ATOM 1027 C C . GLU A 1 140 ? -9.670 -6.014 3.930 1.00 88.94 140 GLU A C 1
ATOM 1029 O O . GLU A 1 140 ? -10.074 -7.020 4.512 1.00 88.94 140 GLU A O 1
ATOM 1034 N N . VAL A 1 141 ? -8.395 -5.615 4.037 1.00 90.56 141 VAL A N 1
ATOM 1035 C CA . VAL A 1 141 ? -7.418 -6.293 4.909 1.00 90.56 141 VAL A CA 1
ATOM 1036 C C . VAL A 1 141 ? -7.643 -5.972 6.388 1.00 90.56 141 VAL A C 1
ATOM 1038 O O . VAL A 1 141 ? -7.507 -6.866 7.219 1.00 90.56 141 VAL A O 1
ATOM 1041 N N . LEU A 1 142 ? -7.949 -4.716 6.722 1.00 92.44 142 LEU A N 1
ATOM 1042 C CA . LEU A 1 142 ? -8.078 -4.237 8.102 1.00 92.44 142 LEU A CA 1
ATOM 1043 C C . LEU A 1 142 ? -9.416 -4.584 8.758 1.00 92.44 142 LEU A C 1
ATOM 1045 O O . LEU A 1 142 ? -9.471 -4.769 9.975 1.00 92.44 142 LEU A O 1
ATOM 1049 N N . CYS A 1 143 ? -10.475 -4.662 7.960 1.00 93.75 143 CYS A N 1
ATOM 1050 C CA . CYS A 1 143 ? -11.850 -4.846 8.403 1.00 93.75 143 CYS A CA 1
ATOM 1051 C C . CYS A 1 143 ? -12.521 -6.034 7.681 1.00 93.75 143 CYS A C 1
ATOM 1053 O O . CYS A 1 143 ? -13.540 -5.839 7.010 1.00 93.75 143 CYS A O 1
ATOM 1055 N N . PRO A 1 144 ? -11.958 -7.257 7.747 1.00 93.56 144 PRO A N 1
ATOM 1056 C CA . PRO A 1 144 ? -12.494 -8.414 7.028 1.00 93.56 144 PRO A CA 1
ATOM 1057 C C . PRO A 1 144 ? -13.915 -8.812 7.463 1.00 93.56 144 PRO A C 1
ATOM 1059 O O . PRO A 1 144 ? -14.618 -9.455 6.688 1.00 93.56 144 PRO A O 1
ATOM 1062 N N . GLY A 1 145 ? -14.340 -8.445 8.676 1.00 92.06 145 GLY A N 1
ATOM 1063 C CA . GLY A 1 145 ? -15.688 -8.672 9.200 1.00 92.06 145 GLY A CA 1
ATOM 1064 C C . GLY A 1 145 ? -16.673 -7.530 8.934 1.00 92.06 145 GLY A C 1
ATOM 1065 O O . GLY A 1 145 ? -17.771 -7.537 9.485 1.00 92.06 145 GLY A O 1
ATOM 1066 N N . TYR A 1 146 ? -16.302 -6.518 8.145 1.00 91.62 146 TYR A N 1
ATOM 1067 C CA . TYR A 1 146 ? -17.195 -5.401 7.849 1.00 91.62 146 TYR A CA 1
ATOM 1068 C C . TYR A 1 146 ? -18.325 -5.810 6.892 1.00 91.62 146 TYR A C 1
ATOM 1070 O O . TYR A 1 146 ? -18.078 -6.183 5.749 1.00 91.62 146 TYR A O 1
ATOM 1078 N N . GLU A 1 147 ? -19.574 -5.685 7.346 1.00 87.25 147 GLU A N 1
ATOM 1079 C CA . GLU A 1 147 ? -20.768 -6.109 6.591 1.00 87.25 147 GLU A CA 1
ATOM 1080 C C . GLU A 1 147 ? -21.425 -4.987 5.763 1.00 87.25 147 GLU A C 1
ATOM 1082 O O . GLU A 1 147 ? -22.383 -5.229 5.027 1.00 87.25 147 GLU A O 1
ATOM 1087 N N . GLY A 1 148 ? -20.951 -3.743 5.880 1.00 84.19 148 GLY A N 1
ATOM 1088 C CA . GLY A 1 148 ? -21.481 -2.623 5.099 1.00 84.19 148 GLY A CA 1
ATOM 1089 C C . GLY A 1 148 ? -20.941 -2.578 3.663 1.00 84.19 148 GLY A C 1
ATOM 1090 O O . GLY A 1 148 ? -20.046 -3.327 3.271 1.00 84.19 148 GLY A O 1
ATOM 1091 N N . GLN A 1 149 ? -21.451 -1.644 2.859 1.00 83.75 149 GLN A N 1
ATOM 1092 C CA . GLN A 1 149 ? -20.991 -1.477 1.479 1.00 83.75 149 GLN A CA 1
ATOM 1093 C C . GLN A 1 149 ? -19.599 -0.848 1.417 1.00 83.75 149 GLN A C 1
ATOM 1095 O O . GLN A 1 149 ? -19.387 0.261 1.895 1.00 83.75 149 GLN A O 1
ATOM 1100 N N . ILE A 1 150 ? -18.663 -1.536 0.764 1.00 77.69 150 ILE A N 1
ATOM 1101 C CA . ILE A 1 150 ? -17.299 -1.033 0.551 1.00 77.69 150 ILE A CA 1
ATOM 1102 C C . ILE A 1 150 ? -17.186 -0.257 -0.770 1.00 77.69 150 ILE A C 1
ATOM 1104 O O . ILE A 1 150 ? -16.366 0.651 -0.874 1.00 77.69 150 ILE A O 1
ATOM 1108 N N . ARG A 1 151 ? -18.029 -0.571 -1.765 1.00 73.62 151 ARG A N 1
ATOM 1109 C CA . ARG A 1 151 ? -17.995 0.001 -3.123 1.00 73.62 151 ARG A CA 1
ATOM 1110 C C . ARG A 1 151 ? -19.318 0.669 -3.475 1.00 73.62 151 ARG A C 1
ATOM 1112 O O . ARG A 1 151 ? -20.368 0.186 -3.057 1.00 73.62 151 ARG A O 1
ATOM 1119 N N . GLY A 1 152 ? -19.256 1.727 -4.286 1.00 52.31 152 GLY A N 1
ATOM 1120 C CA . GLY A 1 152 ? -20.428 2.338 -4.912 1.00 52.31 152 GLY A CA 1
ATOM 1121 C C . GLY A 1 152 ? -21.134 1.327 -5.814 1.00 52.31 152 GLY A C 1
ATOM 1122 O O . GLY A 1 152 ? -20.684 1.050 -6.922 1.00 52.31 152 GLY A O 1
ATOM 1123 N N . SER A 1 153 ? -22.207 0.730 -5.307 1.00 31.16 153 SER A N 1
ATOM 1124 C CA . SER A 1 153 ? -23.061 -0.194 -6.042 1.00 31.16 153 SER A CA 1
ATOM 1125 C C . SER A 1 153 ? -23.916 0.559 -7.060 1.00 31.16 153 SER A C 1
ATOM 1127 O O . SER A 1 153 ? -24.824 1.296 -6.673 1.00 31.16 153 SER A O 1
ATOM 1129 N N . HIS A 1 154 ? -23.656 0.297 -8.338 1.00 31.89 154 HIS A N 1
ATOM 1130 C CA . HIS A 1 154 ? -24.701 0.101 -9.338 1.00 31.89 154 HIS A CA 1
ATOM 1131 C C . HIS A 1 154 ? -24.522 -1.288 -9.944 1.00 31.89 154 HIS A C 1
ATOM 1133 O O . HIS A 1 154 ? -23.364 -1.635 -10.269 1.00 31.89 154 HIS A O 1
#

Radius of gyration: 21.36 Å; chains: 1; bounding box: 58×72×45 Å

Sequence (154 aa):
MRIVRIVLLGALTGIAVIGSARSLEYAATCRGPTATITSVEGLDTSRARAVAEYTLPDAISYCHYQLGRAAGKPGPSRSRIEPCVRDFLRDAGRKGPVTAEANCKVGSIGIPDLKPANMQKLPLDNSCAEGGEQAVKLFEVLCPGYEGQIRGSH